Protein AF-A0A1Q5RFS8-F1 (afdb_monomer)

Nearest PDB structures (foldseek):
  8fek-assembly1_A  TM=5.955E-01  e=1.703E-02  Streptomyces sp. KCB13F003
  6dfl-assembly1_A  TM=4.775E-01  e=5.903E+00  Pseudomonas aeruginosa
  6ybp-assembly1_K  TM=2.906E-01  e=2.560E+00  Methylorubrum extorquens AM1
  6ybp-assembly1_J  TM=2.666E-01  e=4.935E+00  Methylorubrum extorquens AM1

Secondary structure (DSSP, 8-state):
---GGGHHHHHHHHHHHHHTTT----HHHHHHHHHHHTT-SSHHHHHHHHHHHHGGG--S--PPP--S--------HHHHHHH-EEEEEETTEEEEEEEETTEEEEEETTS--EEEEESSSSEEEETTTTEEEE-----------

Structure (mmCIF, N/CA/C/O backbone):
data_AF-A0A1Q5RFS8-F1
#
_entry.id   AF-A0A1Q5RFS8-F1
#
loop_
_atom_site.group_PDB
_atom_site.id
_atom_site.type_symbol
_atom_site.label_atom_id
_atom_site.label_alt_id
_atom_site.label_comp_id
_atom_site.label_asym_id
_atom_site.label_entity_id
_atom_site.label_seq_id
_atom_site.pdbx_PDB_ins_code
_atom_site.Cartn_x
_atom_site.Cartn_y
_atom_site.Cartn_z
_atom_site.occupancy
_atom_site.B_iso_or_equiv
_atom_site.auth_seq_id
_atom_site.auth_comp_id
_atom_site.auth_asym_id
_atom_site.auth_atom_id
_atom_site.pdbx_PDB_model_num
ATOM 1 N N . MET A 1 1 ? 29.121 -6.947 -22.985 1.00 41.97 1 MET A N 1
ATOM 2 C CA . MET A 1 1 ? 28.099 -5.953 -23.373 1.00 41.97 1 MET A CA 1
ATOM 3 C C . MET A 1 1 ? 27.641 -5.301 -22.072 1.00 41.97 1 MET A C 1
ATOM 5 O O . MET A 1 1 ? 27.309 -6.041 -21.157 1.00 41.97 1 MET A O 1
ATOM 9 N N . ARG A 1 2 ? 27.833 -3.986 -21.889 1.00 50.38 2 ARG A N 1
ATOM 10 C CA . ARG A 1 2 ? 27.464 -3.260 -20.655 1.00 50.38 2 ARG A CA 1
ATOM 11 C C . ARG A 1 2 ? 26.100 -2.617 -20.894 1.00 50.38 2 ARG A C 1
ATOM 13 O O . ARG A 1 2 ? 26.026 -1.558 -21.507 1.00 50.38 2 ARG A O 1
ATOM 20 N N . ASP A 1 3 ? 25.045 -3.313 -20.492 1.00 64.12 3 ASP A N 1
ATOM 21 C CA . ASP A 1 3 ? 23.655 -2.901 -20.703 1.00 64.12 3 ASP A CA 1
ATOM 22 C C . ASP A 1 3 ? 23.122 -2.064 -19.530 1.00 64.12 3 ASP A C 1
ATOM 24 O O . ASP A 1 3 ? 23.717 -2.028 -18.453 1.00 64.12 3 ASP A O 1
ATOM 28 N N . PHE A 1 4 ? 21.955 -1.437 -19.715 1.00 63.38 4 PHE A N 1
ATOM 29 C CA . PHE A 1 4 ? 21.242 -0.573 -18.752 1.00 63.38 4 PHE A CA 1
ATOM 30 C C . PHE A 1 4 ? 21.145 -1.126 -17.313 1.00 63.38 4 PHE A C 1
ATOM 32 O O . PHE A 1 4 ? 20.944 -0.365 -16.371 1.00 63.38 4 PHE A O 1
ATOM 39 N N . ARG A 1 5 ? 21.312 -2.442 -17.131 1.00 65.00 5 ARG A N 1
ATOM 40 C CA . ARG A 1 5 ? 21.345 -3.136 -15.835 1.00 65.00 5 ARG A CA 1
ATOM 41 C C . ARG A 1 5 ? 22.536 -2.736 -14.946 1.00 65.00 5 ARG A C 1
ATOM 43 O O . ARG A 1 5 ? 22.431 -2.871 -13.733 1.00 65.00 5 ARG A O 1
ATOM 50 N N . ASP A 1 6 ? 23.621 -2.205 -15.515 1.00 73.94 6 ASP A N 1
ATOM 51 C CA . ASP A 1 6 ? 24.831 -1.786 -14.781 1.00 73.94 6 ASP A CA 1
ATOM 52 C C . ASP A 1 6 ? 24.824 -0.294 -14.382 1.00 73.94 6 ASP A C 1
ATOM 54 O O . ASP A 1 6 ? 25.809 0.233 -13.871 1.00 73.94 6 ASP A O 1
ATOM 58 N N . ALA A 1 7 ? 23.715 0.426 -14.584 1.00 78.19 7 ALA A N 1
ATOM 59 C CA . ALA A 1 7 ? 23.672 1.883 -14.420 1.00 78.19 7 ALA A CA 1
ATOM 60 C C . ALA A 1 7 ? 24.137 2.387 -13.039 1.00 78.19 7 ALA A C 1
ATOM 62 O O . ALA A 1 7 ? 24.738 3.457 -12.938 1.00 78.19 7 ALA A O 1
ATOM 63 N N . LYS A 1 8 ? 23.913 1.606 -11.974 1.00 76.12 8 LYS A N 1
ATOM 64 C CA . LYS A 1 8 ? 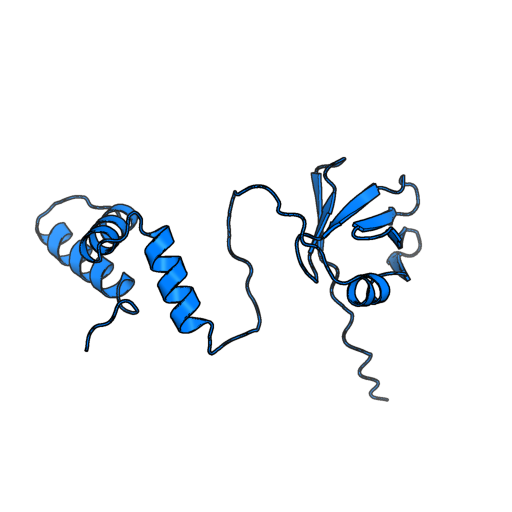24.397 1.931 -10.623 1.00 76.12 8 LYS A CA 1
ATOM 65 C C . LYS A 1 8 ? 25.921 1.816 -10.509 1.00 76.12 8 LYS A C 1
ATOM 67 O O . LYS A 1 8 ? 26.541 2.673 -9.886 1.00 76.12 8 LYS A O 1
ATOM 72 N N . ALA A 1 9 ? 26.519 0.795 -11.120 1.00 80.94 9 ALA A N 1
ATOM 73 C CA . ALA A 1 9 ? 27.969 0.634 -11.175 1.00 80.94 9 ALA A CA 1
ATOM 74 C C . ALA A 1 9 ? 28.610 1.737 -12.032 1.00 80.94 9 ALA A C 1
ATOM 76 O O . ALA A 1 9 ? 29.592 2.337 -11.606 1.00 80.94 9 ALA A O 1
ATOM 77 N N . MET A 1 10 ? 27.989 2.116 -13.156 1.00 83.06 10 MET A N 1
ATOM 78 C CA . MET A 1 10 ? 28.425 3.272 -13.951 1.00 83.06 10 MET A CA 1
ATOM 79 C C . MET A 1 10 ? 28.389 4.581 -13.146 1.00 83.06 10 MET A C 1
ATOM 81 O O . MET A 1 10 ? 29.343 5.357 -13.198 1.00 83.06 10 MET A O 1
ATOM 85 N N . ALA A 1 11 ? 27.326 4.818 -12.369 1.00 83.06 11 ALA A N 1
ATOM 86 C CA . ALA A 1 11 ? 27.213 5.997 -11.508 1.00 83.06 11 ALA A CA 1
ATOM 87 C C . ALA A 1 11 ? 28.261 5.997 -10.385 1.00 83.06 11 ALA A C 1
ATOM 89 O O . ALA A 1 11 ? 28.818 7.044 -10.057 1.00 83.06 11 ALA A O 1
ATOM 90 N N . GLN A 1 12 ? 28.560 4.824 -9.818 1.00 82.19 12 GLN A N 1
ATOM 91 C CA . GLN A 1 12 ? 29.602 4.670 -8.807 1.00 82.19 12 GLN A CA 1
ATOM 92 C C . GLN A 1 12 ? 30.990 4.979 -9.380 1.00 82.19 12 GLN A C 1
ATOM 94 O O . GLN A 1 12 ? 31.687 5.830 -8.832 1.00 82.19 12 GLN A O 1
ATOM 99 N N . THR A 1 13 ? 31.343 4.401 -10.531 1.00 86.06 13 THR A N 1
ATOM 100 C CA . THR A 1 13 ? 32.618 4.684 -11.209 1.00 86.06 13 THR A CA 1
ATOM 101 C C . THR A 1 13 ? 32.749 6.161 -11.590 1.00 86.06 13 THR A C 1
ATOM 103 O O . THR A 1 13 ? 33.819 6.750 -11.440 1.00 86.06 13 THR A O 1
ATOM 106 N N . LEU A 1 14 ? 31.660 6.787 -12.050 1.00 84.00 14 LEU A N 1
ATOM 107 C CA . LEU A 1 14 ? 31.641 8.212 -12.380 1.00 84.00 14 LEU A CA 1
ATOM 108 C C . LEU A 1 14 ? 31.924 9.077 -11.144 1.00 84.00 14 LEU A C 1
ATOM 110 O O . LEU A 1 14 ? 32.745 9.992 -11.202 1.00 84.00 14 LEU A O 1
ATOM 114 N N . ARG A 1 15 ? 31.284 8.762 -10.014 1.00 82.19 15 ARG A N 1
ATOM 115 C CA . ARG A 1 15 ? 31.500 9.466 -8.748 1.00 82.19 15 ARG A CA 1
ATOM 116 C C . ARG A 1 15 ? 32.940 9.335 -8.266 1.00 82.19 15 ARG A C 1
ATOM 118 O O . ARG A 1 15 ? 33.521 10.329 -7.848 1.00 82.19 15 ARG A O 1
ATOM 125 N N . GLU A 1 16 ? 33.517 8.139 -8.325 1.00 83.38 16 GLU A N 1
ATOM 126 C CA . GLU A 1 16 ? 34.906 7.905 -7.913 1.00 83.38 16 GLU A CA 1
ATOM 127 C C . GLU A 1 16 ? 35.888 8.716 -8.773 1.00 83.38 16 GLU A C 1
ATOM 129 O O . GLU A 1 16 ? 36.766 9.401 -8.243 1.00 83.38 16 GLU A O 1
ATOM 134 N N . ALA A 1 17 ? 35.687 8.733 -10.094 1.00 84.38 17 ALA A N 1
ATOM 135 C CA . ALA A 1 17 ? 36.525 9.492 -11.020 1.00 84.38 17 ALA A CA 1
ATOM 136 C C . ALA A 1 17 ? 36.408 11.018 -10.837 1.00 84.38 17 ALA A C 1
ATOM 138 O O . ALA A 1 17 ? 37.401 11.736 -10.968 1.00 84.38 17 ALA A O 1
ATOM 139 N N . LEU A 1 18 ? 35.209 11.529 -10.538 1.00 80.94 18 LEU A N 1
ATOM 140 C CA . LEU A 1 18 ? 34.974 12.964 -10.334 1.00 80.94 18 LEU A CA 1
ATOM 141 C C . LEU A 1 18 ? 35.341 13.423 -8.914 1.00 80.94 18 LEU A C 1
ATOM 143 O O . LEU A 1 18 ? 35.817 14.546 -8.740 1.00 80.94 18 LEU A O 1
ATOM 147 N N . GLY A 1 19 ? 35.235 12.537 -7.922 1.00 82.19 19 GLY A N 1
ATOM 148 C CA . GLY A 1 19 ? 35.748 12.753 -6.570 1.00 82.19 19 GLY A CA 1
ATOM 149 C C . GLY A 1 19 ? 37.271 12.898 -6.549 1.00 82.19 19 GLY A C 1
ATOM 150 O O . GLY A 1 19 ? 37.791 13.780 -5.869 1.00 82.19 19 GLY A O 1
ATOM 151 N N . ALA A 1 20 ? 37.986 12.134 -7.383 1.00 80.62 20 ALA A N 1
ATOM 152 C CA . ALA A 1 20 ? 39.428 12.299 -7.585 1.00 80.62 20 ALA A CA 1
ATOM 153 C C . ALA A 1 20 ? 39.809 13.659 -8.210 1.00 80.62 20 ALA A C 1
ATOM 155 O O . ALA A 1 20 ? 40.948 14.100 -8.082 1.00 80.62 20 ALA A O 1
ATOM 156 N N . LYS A 1 21 ? 38.858 14.341 -8.864 1.00 80.56 21 LYS A N 1
ATOM 157 C CA . LYS A 1 21 ? 39.011 15.698 -9.416 1.00 80.56 21 LYS A CA 1
ATOM 158 C C . LYS A 1 21 ? 38.450 16.792 -8.493 1.00 80.56 21 LYS A C 1
ATOM 160 O O . LYS A 1 21 ? 38.267 17.921 -8.941 1.00 80.56 21 LYS A O 1
ATOM 165 N N . SER A 1 22 ? 38.176 16.464 -7.225 1.00 77.38 22 SER A N 1
ATOM 166 C CA . SER A 1 22 ? 37.615 17.364 -6.203 1.00 77.38 22 SER A CA 1
ATOM 167 C C . SER A 1 22 ? 36.267 17.998 -6.566 1.00 77.38 22 SER A C 1
ATOM 169 O O . SER A 1 22 ? 35.936 19.070 -6.063 1.00 77.38 22 SER A O 1
ATOM 171 N N . ILE A 1 23 ? 35.455 17.340 -7.398 1.00 76.12 23 ILE A N 1
ATOM 172 C CA . ILE A 1 23 ? 34.091 17.792 -7.688 1.00 76.12 23 ILE A CA 1
ATOM 173 C C . ILE A 1 23 ? 33.150 17.125 -6.669 1.00 76.12 23 ILE A C 1
ATOM 175 O O . ILE 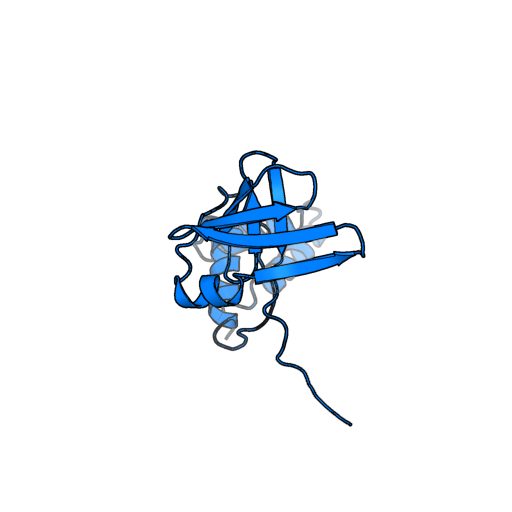A 1 23 ? 33.014 15.897 -6.690 1.00 76.12 23 ILE A O 1
ATOM 179 N N . PRO A 1 24 ? 32.504 17.886 -5.764 1.00 69.12 24 PRO A N 1
ATOM 180 C CA . PRO A 1 24 ? 31.596 17.323 -4.774 1.00 69.12 24 PRO A CA 1
ATOM 181 C C . PRO A 1 24 ? 30.276 16.938 -5.446 1.00 69.12 24 PRO A C 1
ATOM 183 O O . PRO A 1 24 ? 29.369 17.752 -5.582 1.00 69.12 24 PRO A O 1
ATOM 186 N N . LEU A 1 25 ? 30.178 15.683 -5.880 1.00 76.62 25 LEU A N 1
ATOM 187 C CA . LEU A 1 25 ? 28.944 15.103 -6.403 1.00 76.62 25 LEU A CA 1
ATOM 188 C C . LEU A 1 25 ? 28.349 14.135 -5.392 1.00 76.62 25 LEU A C 1
ATOM 190 O O . LEU A 1 25 ? 29.033 13.256 -4.848 1.00 76.62 25 LEU A O 1
ATOM 194 N N . THR A 1 26 ? 27.049 14.283 -5.160 1.00 81.44 26 THR A N 1
ATOM 195 C CA . THR A 1 26 ? 26.299 13.321 -4.365 1.00 81.44 26 THR A CA 1
ATOM 196 C C . THR A 1 26 ? 26.054 12.051 -5.180 1.00 81.44 26 THR A C 1
ATOM 198 O O . THR A 1 26 ? 26.212 12.002 -6.407 1.00 81.44 26 THR A O 1
ATOM 201 N N . GLN A 1 27 ? 25.673 10.979 -4.489 1.00 77.12 27 GLN A N 1
ATOM 202 C CA . GLN A 1 27 ? 25.248 9.754 -5.159 1.00 77.12 27 GLN A CA 1
ATOM 203 C C . GLN A 1 27 ? 24.054 10.022 -6.092 1.00 77.12 27 GLN A C 1
ATOM 205 O O . GLN A 1 27 ? 24.014 9.466 -7.186 1.00 77.12 27 GLN A O 1
ATOM 210 N N . SER A 1 28 ? 23.123 10.888 -5.684 1.00 79.06 28 SER A N 1
ATOM 211 C CA . SER A 1 28 ? 21.936 11.250 -6.460 1.00 79.06 28 SER A CA 1
ATOM 212 C C . SER A 1 28 ? 22.304 11.956 -7.767 1.00 79.06 28 SER A C 1
ATOM 214 O O . SER A 1 28 ? 21.902 11.479 -8.824 1.00 79.06 28 SER A O 1
ATOM 216 N N . ASP A 1 29 ? 23.173 12.974 -7.728 1.00 83.62 29 ASP A N 1
ATOM 217 C CA . ASP A 1 29 ? 23.645 13.678 -8.936 1.00 83.62 29 ASP A CA 1
ATOM 218 C C . ASP A 1 29 ? 24.296 12.723 -9.946 1.00 83.62 29 ASP A C 1
ATOM 220 O O . ASP A 1 29 ? 24.097 12.814 -11.159 1.00 83.62 29 ASP A O 1
ATOM 224 N N . SER A 1 30 ? 25.073 11.765 -9.436 1.00 83.81 30 SER A N 1
ATOM 225 C CA . SER A 1 30 ? 25.765 10.781 -10.273 1.00 83.81 30 SER A CA 1
ATOM 226 C C . SER A 1 30 ? 24.774 9.853 -10.985 1.00 83.81 30 SER A C 1
ATOM 228 O O . SER A 1 30 ? 24.980 9.497 -12.144 1.00 83.81 30 SER A O 1
ATOM 230 N N . LEU A 1 31 ? 23.676 9.484 -10.321 1.00 82.81 31 LEU A N 1
ATOM 231 C CA . LEU A 1 31 ? 22.611 8.664 -10.904 1.00 82.81 31 LEU A CA 1
ATOM 232 C C . LEU A 1 31 ? 21.792 9.441 -11.943 1.00 82.81 31 LEU A C 1
ATOM 234 O O . LEU A 1 31 ? 21.421 8.883 -12.978 1.00 82.81 31 LEU A O 1
ATOM 238 N N . GLU A 1 32 ? 21.550 10.730 -11.707 1.00 83.94 32 GLU A N 1
ATOM 239 C CA . GLU A 1 32 ? 20.859 11.609 -12.654 1.00 83.94 32 GLU A CA 1
ATOM 240 C C . GLU A 1 32 ? 21.663 11.829 -13.942 1.00 83.94 32 GLU A C 1
ATOM 242 O O . GLU A 1 32 ? 21.103 11.778 -15.040 1.00 83.94 32 GLU A O 1
ATOM 247 N N . LEU A 1 33 ? 22.987 11.995 -13.840 1.00 85.69 33 LEU A N 1
ATOM 248 C CA . LEU A 1 33 ? 23.86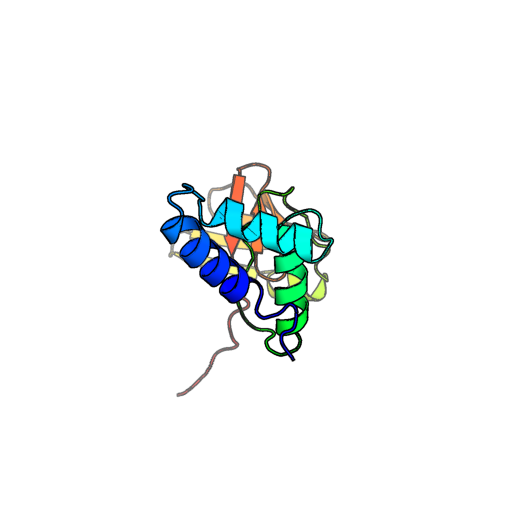9 12.118 -15.006 1.00 85.69 33 LEU A CA 1
ATOM 249 C C . LEU A 1 33 ? 23.865 10.853 -15.872 1.00 85.69 33 LEU A C 1
ATOM 251 O O . LEU A 1 33 ? 23.799 10.947 -17.099 1.00 85.69 33 LEU A O 1
ATOM 255 N N . ILE A 1 34 ? 23.874 9.670 -15.249 1.00 84.38 34 ILE A N 1
ATOM 256 C CA . ILE A 1 34 ? 23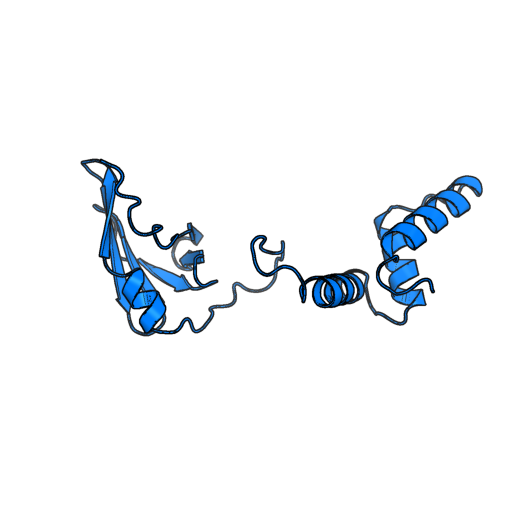.768 8.399 -15.975 1.00 84.38 34 ILE A CA 1
ATOM 257 C C . ILE A 1 34 ? 22.395 8.256 -16.640 1.00 84.38 34 ILE A C 1
ATOM 259 O O . ILE A 1 34 ? 22.323 7.838 -17.794 1.00 84.38 34 ILE A O 1
ATOM 263 N N . ALA A 1 35 ? 21.306 8.651 -15.975 1.00 82.25 35 ALA A N 1
ATOM 264 C CA . ALA A 1 35 ? 19.974 8.620 -16.580 1.00 82.25 35 ALA A CA 1
ATOM 265 C C . ALA A 1 35 ? 19.898 9.488 -17.848 1.00 82.25 35 ALA A C 1
ATOM 267 O O . ALA A 1 35 ? 19.437 9.013 -18.890 1.00 82.25 35 ALA A O 1
ATOM 268 N N . ARG A 1 36 ? 20.444 10.710 -17.789 1.00 82.31 36 ARG A N 1
ATOM 269 C CA . ARG A 1 36 ? 20.530 11.621 -18.941 1.00 82.31 36 ARG A CA 1
ATOM 270 C C . ARG A 1 36 ? 21.406 11.070 -20.063 1.00 82.31 36 ARG A C 1
ATOM 272 O O . ARG A 1 36 ? 21.048 11.218 -21.228 1.00 82.31 36 ARG A O 1
ATOM 279 N N . LEU A 1 37 ? 22.506 10.389 -19.734 1.00 84.56 37 LEU A N 1
ATOM 280 C CA . LEU A 1 37 ? 23.382 9.743 -20.720 1.00 84.56 37 LEU A CA 1
ATOM 281 C C . LEU A 1 37 ? 22.649 8.650 -21.518 1.00 84.56 37 LEU A C 1
ATOM 283 O O . LEU A 1 37 ? 22.882 8.495 -22.713 1.00 84.56 37 LEU A O 1
ATOM 287 N N . PHE A 1 38 ? 21.719 7.939 -20.877 1.00 79.00 38 PHE A N 1
ATOM 288 C CA . PHE A 1 38 ? 20.838 6.954 -21.515 1.00 79.00 38 PHE A CA 1
ATOM 289 C C . PHE A 1 38 ? 19.573 7.570 -22.148 1.00 79.00 38 PHE A C 1
ATOM 291 O O . PHE A 1 38 ? 18.651 6.844 -22.534 1.00 79.00 38 PHE A O 1
ATOM 298 N N . GLY A 1 39 ? 19.495 8.902 -22.241 1.00 81.81 39 GLY A N 1
ATOM 299 C CA . GLY A 1 39 ? 18.348 9.624 -22.795 1.00 81.81 39 GLY A CA 1
ATOM 300 C C . GLY A 1 39 ? 17.068 9.492 -21.963 1.00 81.81 39 GLY A C 1
ATOM 301 O O . GLY A 1 39 ? 15.978 9.731 -22.477 1.00 81.81 39 GLY A O 1
ATOM 302 N N . GLN A 1 40 ? 17.169 9.065 -20.701 1.00 76.06 40 GLN A N 1
ATOM 303 C CA . GLN A 1 40 ? 16.041 9.035 -19.773 1.00 76.06 40 GLN A CA 1
ATOM 304 C C . GLN A 1 40 ? 15.970 10.351 -18.997 1.00 76.06 40 GLN A C 1
ATOM 306 O O . GLN A 1 40 ? 16.992 10.961 -18.685 1.00 76.06 40 GLN A O 1
ATOM 311 N N . ARG A 1 41 ? 14.745 10.787 -18.686 1.00 78.06 41 ARG A N 1
ATOM 312 C CA . ARG A 1 41 ? 14.500 12.095 -18.065 1.00 78.06 41 ARG A CA 1
ATOM 313 C C . ARG A 1 41 ? 15.093 12.196 -16.659 1.00 78.06 41 ARG A C 1
ATOM 315 O O . ARG A 1 41 ? 15.695 13.209 -16.331 1.00 78.06 41 ARG A O 1
ATOM 322 N N . ASP A 1 42 ? 14.956 11.124 -15.881 1.00 81.44 42 ASP A N 1
ATOM 323 C CA . ASP A 1 42 ? 15.294 11.075 -14.460 1.00 81.44 42 ASP A CA 1
ATOM 324 C C . ASP A 1 42 ? 15.718 9.651 -14.059 1.00 81.44 42 ASP A C 1
ATOM 326 O O . ASP A 1 42 ? 15.294 8.668 -14.687 1.00 81.44 42 ASP A O 1
ATOM 330 N N . TRP A 1 43 ? 16.490 9.520 -12.971 1.00 80.31 43 TRP A N 1
ATOM 331 C CA . TRP A 1 43 ? 16.914 8.219 -12.424 1.00 80.31 43 TRP A CA 1
ATOM 332 C C . TRP A 1 43 ? 15.729 7.279 -12.165 1.00 80.31 43 TRP A C 1
ATOM 334 O O . TRP A 1 43 ? 15.817 6.089 -12.459 1.00 80.31 43 TRP A O 1
ATOM 344 N N . ASN A 1 44 ? 14.590 7.811 -11.713 1.00 81.62 44 ASN A N 1
ATOM 345 C CA . ASN A 1 44 ? 13.396 7.017 -11.422 1.00 81.62 44 ASN A CA 1
ATOM 346 C C . ASN A 1 44 ? 12.865 6.254 -12.655 1.00 81.62 44 ASN A C 1
ATOM 348 O O . ASN A 1 44 ? 12.489 5.087 -12.561 1.00 81.62 44 ASN A O 1
ATOM 352 N N . THR A 1 45 ? 12.910 6.876 -13.840 1.00 77.38 45 THR A N 1
ATOM 353 C CA . THR A 1 45 ? 12.449 6.245 -15.093 1.00 77.38 45 THR A CA 1
ATOM 354 C C . THR A 1 45 ? 13.389 5.116 -15.517 1.00 77.38 45 THR A C 1
ATOM 356 O O . THR A 1 45 ? 12.949 4.046 -15.936 1.00 77.38 45 THR A O 1
ATOM 359 N N . LEU A 1 46 ? 14.699 5.328 -15.373 1.00 78.31 46 LEU A N 1
ATOM 360 C CA . LEU A 1 46 ? 15.702 4.313 -15.680 1.00 78.31 46 LEU A CA 1
ATOM 361 C C . LEU A 1 46 ? 15.629 3.143 -14.681 1.00 78.31 46 LEU A C 1
ATOM 363 O O . LEU A 1 46 ? 15.626 1.984 -15.092 1.00 78.31 46 LEU A O 1
ATOM 367 N N . ALA A 1 47 ? 15.485 3.436 -13.385 1.00 72.19 47 ALA A N 1
ATOM 368 C CA . ALA A 1 47 ? 15.342 2.443 -12.326 1.00 72.19 47 ALA A CA 1
ATOM 369 C C . ALA A 1 47 ? 14.090 1.577 -12.516 1.00 72.19 47 ALA A C 1
ATOM 371 O O . ALA A 1 47 ? 14.163 0.362 -12.351 1.00 72.19 47 ALA A O 1
ATOM 372 N N . ALA A 1 48 ? 12.955 2.158 -12.914 1.00 72.38 48 ALA A N 1
ATOM 373 C CA . ALA A 1 48 ? 11.742 1.404 -13.234 1.00 72.38 48 ALA A CA 1
ATOM 374 C C . ALA A 1 48 ? 11.957 0.424 -14.401 1.00 72.38 48 ALA A C 1
ATOM 376 O O . ALA A 1 48 ? 11.483 -0.709 -14.358 1.00 72.38 48 ALA A O 1
ATOM 377 N N . ARG A 1 49 ? 12.729 0.811 -15.423 1.00 70.75 49 ARG A N 1
ATOM 378 C CA . ARG A 1 49 ? 13.043 -0.066 -16.566 1.00 70.75 49 ARG A CA 1
ATOM 379 C C . ARG A 1 49 ? 14.044 -1.163 -16.207 1.00 70.75 49 ARG A C 1
ATOM 381 O O . ARG A 1 49 ? 13.894 -2.281 -16.687 1.00 70.75 49 ARG A O 1
ATOM 388 N N . ILE A 1 50 ? 15.017 -0.882 -15.338 1.00 75.06 50 ILE A N 1
ATOM 389 C CA . ILE A 1 50 ? 15.944 -1.894 -14.803 1.00 75.06 50 ILE A CA 1
ATOM 390 C C . ILE A 1 50 ? 15.180 -2.915 -13.955 1.00 75.06 50 ILE A C 1
ATOM 392 O O . ILE A 1 50 ? 15.363 -4.116 -14.138 1.00 75.06 50 ILE A O 1
ATOM 396 N N . GLN A 1 51 ? 14.285 -2.438 -13.085 1.00 67.62 51 GLN A N 1
ATOM 397 C CA . GLN A 1 51 ? 13.417 -3.284 -12.267 1.00 67.62 51 GLN A CA 1
ATOM 398 C C . GLN A 1 51 ? 12.471 -4.106 -13.145 1.00 67.62 51 GLN A C 1
ATOM 400 O O . GLN A 1 51 ? 12.404 -5.312 -12.978 1.00 67.62 51 GLN A O 1
ATOM 405 N N . SER A 1 52 ? 11.831 -3.509 -14.154 1.00 59.19 52 SER A N 1
ATOM 406 C CA . SER A 1 52 ? 10.963 -4.225 -15.102 1.00 59.19 52 SER A CA 1
ATOM 407 C C . SER A 1 52 ? 11.725 -5.267 -15.938 1.00 59.19 52 SER A C 1
ATOM 409 O O . SER A 1 52 ? 11.211 -6.356 -16.180 1.00 59.19 52 SER A O 1
ATOM 411 N N . ALA A 1 53 ? 12.981 -4.992 -16.305 1.00 60.50 53 ALA A N 1
ATOM 412 C CA . ALA A 1 53 ? 13.846 -5.942 -17.005 1.00 60.50 53 ALA A CA 1
ATOM 413 C C . ALA A 1 53 ? 14.433 -7.043 -16.095 1.00 60.50 53 ALA A C 1
ATOM 415 O O . ALA A 1 53 ? 14.988 -8.011 -16.619 1.00 60.50 53 ALA A O 1
ATOM 416 N N . GLY A 1 54 ? 14.364 -6.889 -14.767 1.00 51.56 54 GLY A N 1
ATOM 417 C CA . GLY A 1 54 ? 14.750 -7.895 -13.766 1.00 51.56 54 GLY A CA 1
ATOM 418 C C . GLY A 1 54 ? 13.562 -8.669 -13.174 1.00 51.56 54 GLY A C 1
ATOM 419 O O . GLY A 1 54 ? 13.703 -9.838 -12.833 1.00 51.56 54 GLY A O 1
ATOM 420 N N . ALA A 1 55 ? 12.377 -8.054 -13.128 1.00 45.78 55 ALA A N 1
ATOM 421 C CA . ALA A 1 55 ?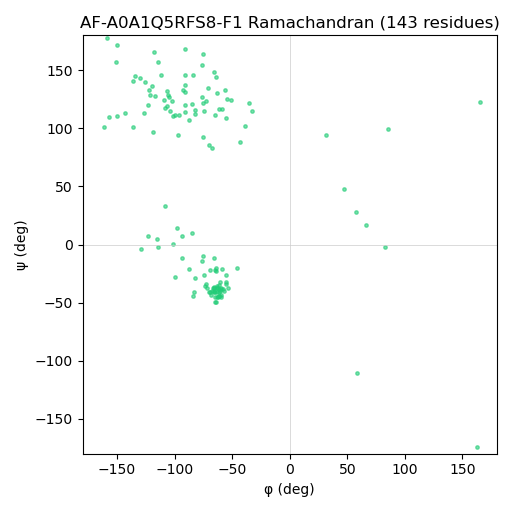 11.150 -8.589 -12.532 1.00 45.78 55 ALA A CA 1
ATOM 422 C C . ALA A 1 55 ? 10.463 -9.677 -13.372 1.00 45.78 55 ALA A C 1
ATOM 424 O O . ALA A 1 55 ? 9.572 -10.360 -12.878 1.00 45.78 55 ALA A O 1
ATOM 425 N N . ALA A 1 56 ? 10.889 -9.902 -14.619 1.00 47.81 56 ALA A N 1
ATOM 426 C CA . ALA A 1 56 ? 10.442 -11.070 -15.381 1.00 47.81 56 ALA A CA 1
ATOM 427 C C . ALA A 1 56 ? 10.935 -12.407 -14.779 1.00 47.81 56 ALA A C 1
ATOM 429 O O . ALA A 1 56 ? 10.442 -13.459 -15.183 1.00 47.81 56 ALA A O 1
ATOM 430 N N . SER A 1 57 ? 11.871 -12.374 -13.818 1.00 42.91 57 SER A N 1
ATOM 431 C CA . SER A 1 57 ? 12.439 -13.575 -13.191 1.00 42.91 57 SER A CA 1
ATOM 432 C C . SER A 1 57 ? 12.132 -13.748 -11.700 1.00 42.91 57 SER A C 1
ATOM 434 O O . SER A 1 57 ? 12.521 -14.775 -11.154 1.00 42.91 57 SER A O 1
ATOM 436 N N . ASP A 1 58 ? 11.430 -12.825 -11.036 1.00 41.59 58 ASP A N 1
ATOM 437 C CA . ASP A 1 58 ? 11.051 -13.011 -9.630 1.00 41.59 58 ASP A CA 1
ATOM 438 C C . ASP A 1 58 ? 9.727 -12.297 -9.315 1.00 41.59 58 ASP A C 1
ATOM 440 O O . ASP A 1 58 ? 9.626 -11.073 -9.364 1.00 41.59 58 ASP A O 1
ATOM 444 N N . VAL A 1 59 ? 8.680 -13.083 -9.066 1.00 46.03 59 VAL A N 1
ATOM 445 C CA . VAL A 1 59 ? 7.306 -12.620 -8.806 1.00 46.03 59 VAL A CA 1
ATOM 446 C C . VAL A 1 59 ? 6.889 -12.808 -7.343 1.00 46.03 59 VAL A C 1
ATOM 448 O O . VAL A 1 59 ? 5.709 -13.022 -7.067 1.00 46.03 59 VAL A O 1
ATOM 451 N N . ALA A 1 60 ? 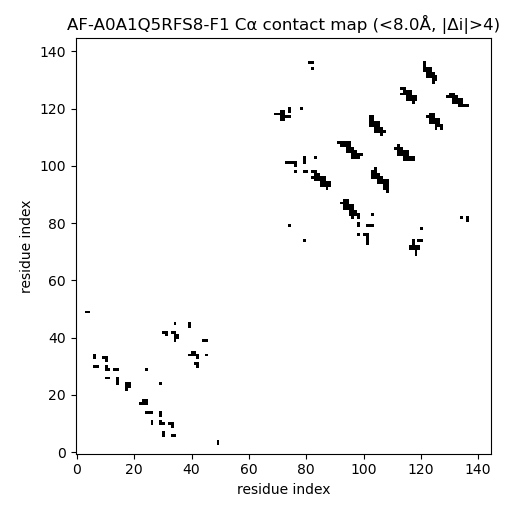7.795 -12.700 -6.367 1.00 46.44 60 ALA A N 1
ATOM 452 C CA . ALA A 1 60 ? 7.381 -12.714 -4.962 1.00 46.44 60 ALA A CA 1
ATOM 453 C C . ALA A 1 60 ? 8.199 -11.766 -4.068 1.00 46.44 60 ALA A C 1
ATOM 455 O O . ALA A 1 60 ? 9.343 -12.039 -3.740 1.00 46.44 60 ALA A O 1
ATOM 456 N N . ALA A 1 61 ? 7.511 -10.732 -3.564 1.00 47.81 61 ALA A N 1
ATOM 457 C CA . ALA A 1 61 ? 7.892 -9.817 -2.479 1.00 47.81 61 ALA A CA 1
ATOM 458 C C . ALA A 1 61 ? 8.768 -8.596 -2.837 1.00 47.81 61 ALA A C 1
ATOM 460 O O . ALA A 1 61 ? 9.989 -8.679 -2.886 1.00 47.81 61 ALA A O 1
ATOM 461 N N . ALA A 1 62 ? 8.116 -7.432 -2.975 1.00 40.84 62 ALA A N 1
ATOM 462 C CA . ALA A 1 62 ? 8.402 -6.185 -2.239 1.00 40.84 62 ALA A CA 1
ATOM 463 C C . ALA A 1 62 ? 7.698 -4.995 -2.922 1.00 40.84 62 ALA A C 1
ATOM 465 O O . ALA A 1 62 ? 7.914 -4.729 -4.104 1.00 40.84 62 ALA A O 1
ATOM 466 N N . ALA A 1 63 ? 6.854 -4.286 -2.170 1.00 44.66 63 ALA A N 1
ATOM 467 C CA . ALA A 1 63 ? 6.220 -3.035 -2.581 1.00 44.66 63 ALA A CA 1
ATOM 468 C C . ALA A 1 63 ? 7.264 -1.913 -2.811 1.00 44.66 63 ALA A C 1
ATOM 470 O O . ALA A 1 63 ? 8.258 -1.857 -2.080 1.00 44.66 63 ALA A O 1
ATOM 471 N N . PRO A 1 64 ? 7.073 -1.009 -3.794 1.00 56.50 64 PRO A N 1
ATOM 472 C CA . PRO A 1 64 ? 7.918 0.172 -3.960 1.00 56.50 64 PRO A CA 1
ATOM 473 C C . PRO A 1 64 ? 7.577 1.266 -2.926 1.00 56.50 64 PRO A C 1
ATOM 475 O O . PRO A 1 64 ? 6.434 1.351 -2.482 1.00 56.50 64 PRO A O 1
ATOM 478 N N . PRO A 1 65 ? 8.525 2.158 -2.576 1.00 62.59 65 PRO A N 1
ATOM 479 C CA . PRO A 1 65 ? 8.219 3.376 -1.840 1.00 62.59 65 PRO A CA 1
ATOM 480 C C . PRO A 1 65 ? 7.731 4.420 -2.847 1.00 62.59 65 PRO A C 1
ATOM 482 O O . PRO A 1 65 ? 8.493 4.799 -3.736 1.00 62.59 65 PRO A O 1
ATOM 485 N N . SER A 1 66 ? 6.484 4.884 -2.777 1.00 48.38 66 SER A N 1
ATOM 486 C CA . SER A 1 66 ? 6.068 6.053 -3.563 1.00 48.38 66 SER A CA 1
ATOM 487 C C . SER A 1 66 ? 4.860 6.766 -2.970 1.00 48.38 66 SER A C 1
ATOM 489 O O . SER A 1 66 ? 3.724 6.316 -3.085 1.00 48.38 66 SER A O 1
ATOM 491 N N . ASP A 1 67 ? 5.129 7.958 -2.450 1.00 52.12 67 ASP A N 1
ATOM 492 C CA . ASP A 1 67 ? 4.294 9.143 -2.594 1.00 52.12 67 ASP A CA 1
ATOM 493 C C . ASP A 1 67 ? 3.783 9.298 -4.042 1.00 52.12 67 ASP A C 1
ATOM 495 O O . ASP A 1 67 ? 4.407 9.943 -4.883 1.00 52.12 67 ASP A O 1
ATOM 499 N N . ALA A 1 68 ? 2.645 8.689 -4.365 1.00 45.97 68 ALA A N 1
ATOM 500 C CA . ALA A 1 68 ? 1.846 9.010 -5.544 1.00 45.97 68 ALA A CA 1
ATOM 501 C C . ALA A 1 68 ? 0.434 8.460 -5.332 1.00 45.97 68 ALA A C 1
ATOM 503 O O . ALA A 1 68 ? 0.234 7.263 -5.469 1.00 45.97 68 ALA A O 1
ATOM 504 N N . VAL A 1 69 ? -0.512 9.338 -4.966 1.00 49.62 69 VAL A N 1
ATOM 505 C CA . VAL A 1 69 ? -1.979 9.140 -4.988 1.00 49.62 69 VAL A CA 1
ATOM 506 C C . VAL A 1 69 ? -2.409 7.686 -4.742 1.00 49.62 69 VAL A C 1
ATOM 508 O O . VAL A 1 69 ? -2.493 6.936 -5.710 1.00 49.62 69 VAL A O 1
ATOM 511 N N . ARG A 1 70 ? -2.718 7.308 -3.484 1.00 53.31 70 ARG A N 1
ATOM 512 C CA . ARG A 1 70 ? -3.236 5.968 -3.119 1.00 53.31 70 ARG A CA 1
ATOM 513 C C . ARG A 1 70 ? -4.218 5.464 -4.187 1.00 53.31 70 ARG A C 1
ATOM 515 O O . ARG A 1 70 ? -5.352 5.951 -4.272 1.00 53.31 70 ARG A O 1
ATOM 522 N N . GLN A 1 71 ? -3.752 4.563 -5.053 1.00 53.19 71 GLN A N 1
ATOM 523 C CA . GLN A 1 71 ? -4.502 4.106 -6.217 1.00 53.19 71 GLN A CA 1
ATOM 524 C C . GLN A 1 71 ? -5.362 2.934 -5.770 1.00 53.19 71 GLN A C 1
ATOM 526 O O . GLN A 1 71 ? -4.871 1.843 -5.501 1.00 53.19 71 GLN A O 1
ATOM 531 N N . GLU A 1 72 ? -6.663 3.178 -5.674 1.00 63.06 72 GLU A N 1
ATOM 532 C CA . GLU A 1 72 ? -7.641 2.119 -5.480 1.00 63.06 72 GLU A CA 1
ATOM 533 C C . GLU A 1 72 ? -7.585 1.167 -6.676 1.00 63.06 72 GLU A C 1
ATOM 535 O O . GLU A 1 72 ? -7.838 1.557 -7.819 1.00 63.06 72 GLU A O 1
ATOM 540 N N . ILE A 1 73 ? -7.222 -0.083 -6.413 1.00 64.00 73 ILE A N 1
ATOM 541 C CA . ILE A 1 73 ? -7.177 -1.121 -7.430 1.00 64.00 73 ILE A CA 1
ATOM 542 C C . ILE A 1 73 ? -8.519 -1.844 -7.441 1.00 64.00 73 ILE A C 1
ATOM 544 O O . ILE A 1 73 ? -9.011 -2.297 -6.407 1.00 64.00 73 ILE A O 1
ATOM 548 N N . ALA A 1 74 ? -9.074 -2.044 -8.636 1.00 64.38 74 ALA A N 1
ATOM 549 C CA . ALA A 1 74 ? -10.199 -2.944 -8.850 1.00 64.38 74 ALA A CA 1
ATOM 550 C C . ALA A 1 74 ? -9.762 -4.405 -8.622 1.00 64.38 74 ALA A C 1
ATOM 552 O O . ALA A 1 74 ? -9.423 -5.135 -9.556 1.00 64.38 74 ALA A O 1
ATOM 553 N N . VAL A 1 75 ? -9.741 -4.842 -7.361 1.00 68.06 75 VAL A N 1
ATOM 554 C CA . VAL A 1 75 ? -9.504 -6.244 -7.007 1.00 68.06 75 VAL A CA 1
ATOM 555 C C . VAL A 1 75 ? -10.728 -7.066 -7.409 1.00 68.06 75 VAL A C 1
ATOM 557 O O . VAL A 1 75 ? -11.870 -6.681 -7.160 1.00 68.06 75 VAL A O 1
ATOM 560 N N . ALA A 1 76 ? -10.494 -8.216 -8.049 1.00 70.81 76 ALA A N 1
ATOM 561 C CA . ALA A 1 76 ? -11.567 -9.128 -8.424 1.00 70.81 76 ALA A CA 1
ATOM 562 C C . ALA A 1 76 ? -12.388 -9.521 -7.186 1.00 70.81 76 ALA A C 1
ATOM 564 O O . ALA A 1 76 ? -11.833 -9.921 -6.161 1.00 70.81 76 ALA A O 1
ATOM 565 N N . THR A 1 77 ? -13.714 -9.466 -7.296 1.00 70.31 77 THR A N 1
ATOM 566 C CA . THR A 1 77 ? -14.638 -9.770 -6.191 1.00 70.31 77 THR A CA 1
ATOM 567 C C . THR A 1 77 ? -14.401 -11.151 -5.587 1.00 70.31 77 THR A C 1
ATOM 569 O O . THR A 1 77 ? -14.487 -11.290 -4.376 1.00 70.31 77 THR A O 1
ATOM 572 N N . ALA A 1 78 ? -13.998 -12.140 -6.391 1.00 76.31 78 ALA A N 1
ATOM 573 C CA . ALA A 1 78 ? -13.642 -13.487 -5.935 1.00 76.31 78 ALA A CA 1
ATOM 574 C C . ALA A 1 78 ? -12.409 -13.545 -5.008 1.00 76.31 78 ALA A C 1
ATOM 576 O O . ALA A 1 78 ? -12.236 -14.510 -4.269 1.00 76.31 78 ALA A O 1
ATOM 577 N N . VAL A 1 79 ? -11.523 -12.548 -5.068 1.00 76.38 79 VAL A N 1
ATOM 578 C CA . VAL A 1 79 ? -10.379 -12.418 -4.154 1.00 76.38 79 VAL A CA 1
ATOM 579 C C . VAL A 1 79 ? -10.827 -11.732 -2.868 1.00 76.38 79 VAL A C 1
ATOM 581 O O . VAL A 1 79 ? -10.512 -12.219 -1.790 1.00 76.38 79 VAL A O 1
ATOM 584 N N . LEU A 1 80 ? -11.616 -10.659 -2.978 1.00 75.75 80 LEU A N 1
ATOM 585 C CA . LEU A 1 80 ? -12.203 -9.969 -1.824 1.00 75.75 80 LEU A CA 1
ATOM 586 C C . LEU A 1 80 ? -13.094 -10.891 -0.987 1.00 75.75 80 LEU A C 1
ATOM 588 O O . LEU A 1 80 ? -13.058 -10.833 0.235 1.00 75.75 80 LEU A O 1
ATOM 592 N N . ASP A 1 81 ? -13.840 -11.778 -1.641 1.00 78.69 81 ASP A N 1
ATOM 593 C CA . ASP A 1 81 ? -14.695 -12.771 -0.989 1.00 78.69 81 ASP A CA 1
ATOM 594 C C . ASP A 1 81 ? -13.894 -13.732 -0.096 1.00 78.69 81 ASP A C 1
ATOM 596 O O . ASP A 1 81 ? -14.351 -14.109 0.975 1.00 78.69 81 ASP A O 1
ATOM 600 N N . ARG A 1 82 ? -12.640 -14.041 -0.462 1.00 80.44 82 ARG A N 1
ATOM 601 C CA . ARG A 1 82 ? -11.738 -14.851 0.381 1.00 80.44 82 ARG A CA 1
ATOM 602 C C . ARG A 1 82 ? -11.284 -14.129 1.645 1.00 80.44 82 ARG A C 1
ATOM 604 O O . ARG A 1 82 ? -10.839 -14.789 2.579 1.00 80.44 82 ARG A O 1
ATOM 611 N N . TYR A 1 83 ? -11.345 -12.802 1.646 1.00 81.50 83 TYR A N 1
ATOM 612 C CA . TYR A 1 83 ? -11.055 -11.976 2.814 1.00 81.50 83 TYR A CA 1
ATOM 613 C C . TYR A 1 83 ? -12.312 -11.637 3.615 1.00 81.50 83 TYR A C 1
ATOM 615 O O . TYR A 1 83 ? -12.196 -11.114 4.717 1.00 81.50 83 TYR A O 1
ATOM 623 N N . ALA A 1 84 ? -13.509 -11.902 3.085 1.00 86.00 84 ALA A N 1
ATOM 624 C CA . ALA A 1 84 ? -14.746 -11.656 3.804 1.00 86.00 84 ALA A CA 1
ATOM 625 C C . ALA A 1 84 ? -14.909 -12.697 4.921 1.00 86.00 84 ALA A C 1
ATOM 627 O O . ALA A 1 84 ? -14.894 -13.904 4.682 1.00 86.00 84 ALA A O 1
ATOM 628 N N . GLY A 1 85 ? -15.057 -12.228 6.155 1.00 85.81 85 GLY A N 1
ATOM 629 C CA . GLY A 1 85 ? -15.139 -13.085 7.327 1.00 85.81 85 GLY A CA 1
ATOM 630 C C . GLY A 1 85 ? -14.881 -12.339 8.628 1.00 85.81 85 GLY A C 1
ATOM 631 O O . GLY A 1 85 ? -14.726 -11.120 8.663 1.00 85.81 85 GLY A O 1
ATOM 632 N N . TYR A 1 86 ? -14.834 -13.097 9.718 1.00 86.00 86 TYR A N 1
ATOM 633 C CA . TYR A 1 86 ? -14.575 -12.577 11.054 1.00 86.00 86 TYR A CA 1
ATOM 634 C C . TYR A 1 86 ? -13.167 -12.971 11.488 1.00 86.00 86 TYR A C 1
ATOM 636 O O . TYR A 1 86 ? -12.844 -14.153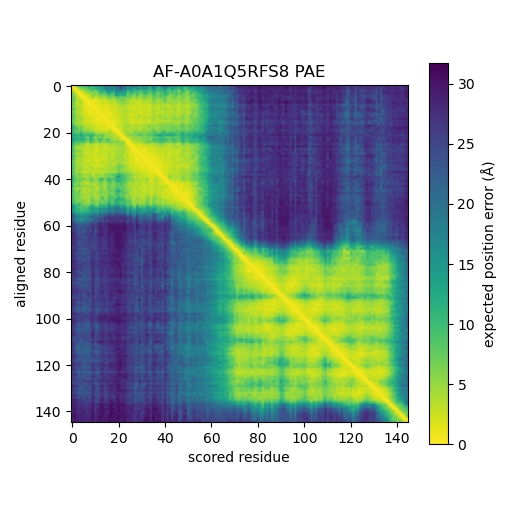 11.594 1.00 86.00 86 TYR A O 1
ATOM 644 N N . TYR A 1 87 ? -12.337 -11.971 11.754 1.00 84.94 87 TYR A N 1
ATOM 645 C CA . TYR A 1 87 ? -10.983 -12.128 12.257 1.00 84.94 87 TYR A CA 1
ATOM 646 C C . TYR A 1 87 ? -10.975 -11.791 13.738 1.00 84.94 87 TYR A C 1
ATOM 648 O O . TYR A 1 87 ? -11.223 -10.656 14.137 1.00 84.94 87 TYR A O 1
ATOM 656 N N . GLN A 1 88 ? -10.691 -12.778 14.575 1.00 82.06 88 GLN A N 1
ATOM 657 C CA . GLN A 1 88 ? -10.507 -12.537 15.996 1.00 82.06 88 GLN A CA 1
ATOM 658 C C . GLN A 1 88 ? -9.074 -12.056 16.235 1.00 82.06 88 GLN A C 1
ATOM 660 O O . GLN A 1 88 ? -8.132 -12.821 16.044 1.00 82.06 88 GLN A O 1
ATOM 665 N N . LEU A 1 89 ? -8.906 -10.792 16.632 1.00 78.50 89 LEU A N 1
ATOM 666 C CA . LEU A 1 89 ? -7.600 -10.275 17.052 1.00 78.50 89 LEU A CA 1
ATOM 667 C C . LEU A 1 89 ? -7.326 -10.624 18.517 1.00 78.50 89 LEU A C 1
ATOM 669 O O . LEU A 1 89 ? -6.212 -11.015 18.852 1.00 78.50 89 LEU A O 1
ATOM 673 N N . SER A 1 90 ? -8.355 -10.515 19.365 1.00 79.25 90 SER A N 1
ATOM 674 C CA . SER A 1 90 ? -8.291 -10.792 20.807 1.00 79.25 90 SER A CA 1
ATOM 675 C C . SER A 1 90 ? -9.648 -11.288 21.329 1.00 79.25 90 SER A C 1
ATOM 677 O O . SER A 1 90 ? -10.656 -11.189 20.632 1.00 79.25 90 SER A O 1
ATOM 679 N N . GLU A 1 91 ? -9.725 -11.753 22.582 1.00 82.56 91 GLU A N 1
ATOM 680 C CA . GLU A 1 91 ? -10.993 -12.166 23.233 1.00 82.56 91 GLU A CA 1
ATOM 681 C C . GLU A 1 91 ? -12.081 -11.077 23.236 1.00 82.56 91 GLU A C 1
ATOM 683 O O . GLU A 1 91 ? -13.268 -11.379 23.243 1.00 82.56 91 GLU A O 1
ATOM 688 N N . GLN A 1 92 ? -11.672 -9.810 23.188 1.00 82.31 92 GLN A N 1
ATOM 689 C CA . GLN A 1 92 ? -12.545 -8.633 23.229 1.00 82.31 92 GLN A CA 1
ATOM 690 C C . GLN A 1 92 ? -12.523 -7.805 21.931 1.00 82.31 92 GLN A C 1
ATOM 692 O O . GLN A 1 92 ? -13.145 -6.748 21.863 1.00 82.31 92 GLN A O 1
ATOM 697 N N . ALA A 1 93 ? -11.813 -8.268 20.894 1.00 82.62 93 ALA A N 1
ATOM 698 C CA . ALA A 1 93 ? -11.650 -7.548 19.634 1.00 82.62 93 ALA A CA 1
ATOM 699 C C . ALA A 1 93 ? -11.817 -8.493 18.437 1.00 82.62 93 ALA A C 1
ATOM 701 O O . ALA A 1 93 ? -10.903 -9.229 18.061 1.00 82.62 93 ALA A O 1
ATOM 702 N N . VAL A 1 94 ? -12.997 -8.441 17.823 1.00 87.56 94 VAL A N 1
ATOM 703 C CA . VAL A 1 94 ? -13.326 -9.105 16.558 1.00 87.56 94 VAL A CA 1
ATOM 704 C C . VAL A 1 94 ? -13.391 -8.058 15.452 1.00 87.56 94 VAL A C 1
ATOM 706 O O . VAL A 1 94 ? -14.076 -7.040 15.577 1.00 87.56 94 VAL A O 1
ATOM 709 N N . LEU A 1 95 ? -12.671 -8.312 14.370 1.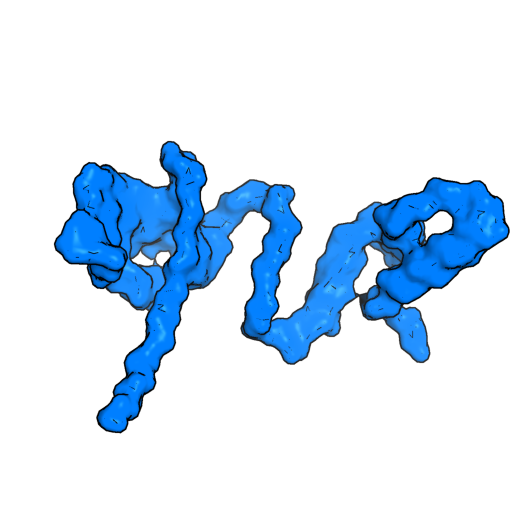00 85.50 95 LEU A N 1
ATOM 710 C CA . LEU A 1 95 ? -12.660 -7.528 13.148 1.00 85.50 95 LEU A CA 1
ATOM 711 C C . LEU A 1 95 ? -13.514 -8.245 12.109 1.00 85.50 95 LEU A C 1
ATOM 713 O O . LEU A 1 95 ? -13.177 -9.322 11.629 1.00 85.50 95 LEU A O 1
ATOM 717 N N . SER A 1 96 ? -14.652 -7.649 11.795 1.00 89.06 96 SER A N 1
ATOM 718 C CA . SER A 1 96 ? -15.576 -8.143 10.782 1.00 89.06 96 SER A CA 1
ATOM 719 C C . SER A 1 96 ? -15.209 -7.508 9.452 1.00 89.06 96 SER A C 1
ATOM 721 O O . SER A 1 96 ? -15.219 -6.285 9.335 1.00 89.06 96 SER A O 1
ATOM 723 N N . VAL A 1 97 ? -14.868 -8.325 8.466 1.00 88.88 97 VAL A N 1
ATOM 724 C CA . VAL A 1 97 ? -14.556 -7.893 7.105 1.00 88.88 97 VAL A CA 1
ATOM 725 C C . VAL A 1 97 ? -15.699 -8.334 6.208 1.00 88.88 97 VAL A C 1
ATOM 727 O O . VAL A 1 97 ? -15.958 -9.524 6.043 1.00 88.88 97 VAL A O 1
ATOM 730 N N . THR A 1 98 ? -16.375 -7.366 5.609 1.00 87.38 98 THR A N 1
ATOM 731 C CA . THR A 1 98 ? -17.513 -7.585 4.721 1.00 87.38 98 THR A CA 1
ATOM 732 C C . THR A 1 98 ? -17.190 -6.979 3.370 1.00 87.38 98 THR A C 1
ATOM 734 O O . THR A 1 98 ? -16.804 -5.818 3.281 1.00 87.38 98 THR A O 1
ATOM 737 N N . ARG A 1 99 ? -17.354 -7.736 2.289 1.00 86.88 99 ARG A N 1
ATOM 738 C CA . ARG A 1 99 ? -17.166 -7.190 0.943 1.00 86.88 99 ARG A CA 1
ATOM 739 C C . ARG A 1 99 ? -18.374 -6.342 0.546 1.00 86.88 99 ARG A C 1
ATOM 741 O O . ARG A 1 99 ? -19.495 -6.844 0.533 1.00 86.88 99 ARG A O 1
ATOM 748 N N . ASP A 1 100 ? -18.123 -5.106 0.131 1.00 83.19 100 ASP A N 1
ATOM 749 C CA . ASP A 1 100 ? -19.119 -4.194 -0.428 1.00 83.19 100 ASP A CA 1
ATOM 750 C C . ASP A 1 100 ? -18.721 -3.842 -1.868 1.00 83.19 100 ASP A C 1
ATOM 752 O O . ASP A 1 100 ? -17.840 -3.027 -2.119 1.00 83.19 100 ASP A O 1
ATOM 756 N N . GLY A 1 101 ? -19.292 -4.546 -2.848 1.00 80.38 101 GLY A N 1
ATOM 757 C CA . GLY A 1 101 ? -18.912 -4.364 -4.254 1.00 80.38 101 GLY A CA 1
ATOM 758 C C . GLY A 1 101 ? -17.416 -4.618 -4.494 1.00 80.38 101 GLY A C 1
ATOM 759 O O . GLY A 1 101 ? -16.977 -5.771 -4.429 1.00 80.38 101 GLY A O 1
ATOM 760 N N . GLN A 1 102 ? -16.672 -3.546 -4.790 1.00 74.62 102 GLN A N 1
ATOM 761 C CA . GLN A 1 102 ? -15.225 -3.533 -5.063 1.00 74.62 102 GLN A CA 1
ATOM 762 C C . GLN A 1 102 ? -14.363 -3.062 -3.874 1.00 74.62 102 GLN A C 1
ATOM 764 O O . GLN A 1 102 ? -13.141 -3.024 -3.991 1.00 74.62 102 GLN A O 1
ATOM 769 N N . GLN A 1 103 ? -14.973 -2.730 -2.737 1.00 79.75 103 GLN A N 1
ATOM 770 C CA . GLN A 1 103 ? -14.300 -2.299 -1.509 1.00 79.75 103 GLN A CA 1
ATOM 771 C C . GLN A 1 103 ? -14.576 -3.288 -0.364 1.00 79.75 103 GLN A C 1
ATOM 773 O O . GLN A 1 103 ? -15.460 -4.148 -0.455 1.00 79.75 103 GLN A O 1
ATOM 778 N N . LEU A 1 104 ? -13.802 -3.196 0.718 1.00 85.12 104 LEU A N 1
ATOM 779 C CA . LEU A 1 104 ? -14.032 -3.969 1.938 1.00 85.12 104 LEU A CA 1
ATOM 780 C C . LEU A 1 104 ? -14.533 -3.039 3.037 1.00 85.12 104 LEU A C 1
ATOM 782 O O . LEU A 1 104 ? -13.871 -2.078 3.396 1.00 85.12 104 LEU A O 1
ATOM 786 N N . SER A 1 105 ? -15.685 -3.346 3.613 1.00 87.12 105 SER A N 1
ATOM 787 C CA . SER A 1 105 ? -16.144 -2.740 4.856 1.00 87.12 105 SER A CA 1
ATOM 788 C C . SER A 1 105 ? -15.545 -3.494 6.026 1.00 87.12 105 SER A C 1
ATOM 790 O O . SER A 1 105 ? -15.767 -4.695 6.176 1.00 87.12 105 SER A O 1
ATOM 792 N N . ILE A 1 106 ? -14.798 -2.788 6.864 1.00 87.25 106 ILE A N 1
ATOM 793 C CA . ILE A 1 106 ? -14.139 -3.377 8.024 1.00 87.25 106 ILE A CA 1
ATOM 794 C C . ILE A 1 106 ? -14.704 -2.747 9.280 1.00 87.25 106 ILE A C 1
ATOM 796 O O . ILE A 1 106 ? -14.745 -1.528 9.422 1.00 87.25 106 ILE A O 1
ATOM 800 N N . GL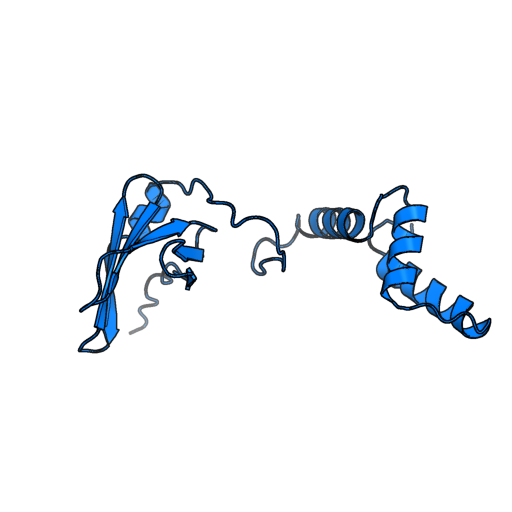N A 1 107 ? -15.142 -3.591 10.202 1.00 89.50 107 GLN A N 1
ATOM 801 C CA . GLN A 1 107 ? -15.717 -3.179 11.467 1.00 89.50 107 GLN A CA 1
ATOM 802 C C . GLN A 1 107 ? -14.990 -3.872 12.609 1.00 89.50 107 GLN A C 1
ATOM 804 O O . GLN A 1 107 ? -15.104 -5.084 12.787 1.00 89.50 107 GLN A O 1
ATOM 809 N N . LEU A 1 108 ? -14.272 -3.094 13.412 1.00 86.56 108 LEU A N 1
ATOM 810 C CA . LEU A 1 108 ? -13.721 -3.581 14.669 1.00 86.56 108 LEU A CA 1
ATOM 811 C C . LEU A 1 108 ? -14.778 -3.495 15.775 1.00 86.56 108 LEU A C 1
ATOM 813 O O . LEU A 1 108 ? -15.598 -2.577 15.804 1.00 86.56 108 LEU A O 1
ATOM 817 N N . THR A 1 109 ? -14.755 -4.449 16.702 1.00 86.31 109 THR A N 1
ATOM 818 C CA . THR A 1 109 ? -15.656 -4.469 17.864 1.00 86.31 109 THR A CA 1
ATOM 819 C C . THR A 1 109 ? -15.560 -3.152 18.642 1.00 86.31 109 THR A C 1
ATOM 821 O O . THR A 1 109 ? -14.471 -2.728 19.019 1.00 86.31 109 THR A O 1
ATOM 824 N N . GLY A 1 110 ? -16.701 -2.489 18.858 1.00 82.75 110 GLY A N 1
ATOM 825 C CA . GLY A 1 110 ? -16.768 -1.174 19.508 1.00 82.75 110 GLY A CA 1
ATOM 826 C C . GLY A 1 110 ? -16.494 0.027 18.590 1.00 82.75 110 GLY A C 1
ATOM 827 O O . GLY A 1 110 ? -16.614 1.163 19.042 1.00 82.75 110 GLY A O 1
ATOM 828 N N . GLN A 1 111 ? -16.175 -0.191 17.310 1.00 80.88 111 GLN A N 1
ATOM 829 C CA . GLN A 1 111 ? -15.970 0.859 16.310 1.00 80.88 111 GLN A CA 1
ATOM 830 C C . GLN A 1 111 ? -17.040 0.802 15.208 1.00 80.88 111 GLN A C 1
ATOM 832 O O . GLN A 1 111 ? -17.675 -0.229 14.966 1.00 80.88 111 GLN A O 1
ATOM 837 N N . ARG A 1 112 ? -17.250 1.937 14.532 1.00 85.38 112 ARG A N 1
ATOM 838 C CA . ARG A 1 112 ? -18.082 2.008 13.321 1.00 85.38 112 ARG A CA 1
ATOM 839 C C . ARG A 1 112 ? -17.431 1.207 12.194 1.00 85.38 112 ARG A C 1
ATOM 841 O O . ARG A 1 112 ? -16.207 1.140 12.112 1.00 85.38 112 ARG A O 1
ATOM 848 N N . ALA A 1 113 ? -18.253 0.630 11.322 1.00 85.19 113 ALA A N 1
ATOM 849 C CA . ALA A 1 113 ? -17.755 0.065 10.078 1.00 85.19 113 ALA A CA 1
ATOM 850 C C . ALA A 1 113 ? -17.155 1.190 9.228 1.00 85.19 113 ALA A C 1
ATOM 852 O O . ALA A 1 113 ? -17.785 2.232 9.039 1.00 85.19 113 ALA A O 1
ATOM 853 N N . VAL A 1 114 ? -15.941 0.976 8.739 1.00 86.69 114 VAL A N 1
ATOM 854 C CA . VAL A 1 114 ? -15.220 1.924 7.895 1.00 86.69 114 VAL A CA 1
ATOM 855 C C . VAL A 1 114 ? -14.919 1.280 6.540 1.00 86.69 114 VAL A C 1
ATOM 857 O O . VAL A 1 114 ? -14.527 0.108 6.488 1.00 86.69 114 VAL A O 1
ATOM 860 N N . PRO A 1 115 ? -15.110 2.014 5.431 1.00 87.00 115 PRO A N 1
ATOM 861 C CA . PRO A 1 115 ? -14.772 1.520 4.109 1.00 87.00 115 PRO A CA 1
ATOM 862 C C . PRO A 1 115 ? -13.255 1.559 3.916 1.00 87.00 115 PRO A C 1
ATOM 864 O O . PRO A 1 115 ? -12.607 2.606 4.013 1.00 87.00 115 PRO A O 1
ATOM 867 N N . PHE A 1 116 ? -12.707 0.389 3.627 1.00 86.81 116 PHE A N 1
ATOM 868 C CA . PHE A 1 116 ? -11.333 0.176 3.227 1.00 86.81 116 PHE A CA 1
ATOM 869 C C . PHE A 1 116 ? -11.270 -0.099 1.725 1.00 86.81 116 PHE A C 1
ATOM 871 O O . PHE A 1 116 ? -11.919 -0.996 1.181 1.00 86.81 116 PHE A O 1
ATOM 878 N N . PHE A 1 117 ? -10.435 0.678 1.057 1.00 83.62 117 PHE A N 1
ATOM 879 C CA . PHE A 1 117 ? -10.142 0.571 -0.358 1.00 83.62 117 PHE A CA 1
ATOM 880 C C . PHE A 1 117 ? -8.942 -0.350 -0.547 1.00 83.62 117 PHE A C 1
ATOM 882 O O . PHE A 1 117 ? -7.968 -0.274 0.203 1.00 83.62 117 PHE A O 1
ATOM 889 N N . ALA A 1 118 ? -9.014 -1.238 -1.533 1.00 77.12 118 ALA A N 1
ATOM 890 C CA . ALA A 1 118 ? -7.900 -2.114 -1.852 1.00 77.12 118 ALA A CA 1
ATOM 891 C C . ALA A 1 118 ? -6.814 -1.309 -2.574 1.00 77.12 118 ALA A C 1
ATOM 893 O O . ALA A 1 118 ? -7.031 -0.829 -3.684 1.00 77.12 118 ALA A O 1
ATOM 894 N N . GLU A 1 119 ? -5.647 -1.172 -1.954 1.00 73.31 119 GLU A N 1
ATOM 895 C CA . GLU A 1 119 ? -4.442 -0.681 -2.635 1.00 73.31 119 GLU A CA 1
ATOM 896 C C . GLU A 1 119 ? -3.682 -1.835 -3.284 1.00 73.31 119 GLU A C 1
ATOM 898 O O . GLU A 1 119 ? -2.896 -1.641 -4.200 1.00 73.31 119 GLU A O 1
ATOM 903 N N . SER A 1 120 ? -3.911 -3.067 -2.832 1.00 69.62 120 SER A N 1
ATOM 904 C CA . SER A 1 120 ? -3.365 -4.271 -3.443 1.00 69.62 120 SER A CA 1
ATOM 905 C C . SER A 1 120 ? -4.182 -5.496 -3.063 1.00 69.62 120 SER A C 1
ATOM 907 O O . SER A 1 120 ? -5.136 -5.435 -2.293 1.00 69.62 120 SER A O 1
ATOM 909 N N . ARG A 1 121 ? -3.800 -6.660 -3.597 1.00 68.88 121 ARG A N 1
ATOM 910 C CA . ARG A 1 121 ? -4.446 -7.938 -3.254 1.00 68.88 121 ARG A CA 1
ATOM 911 C C . ARG A 1 121 ? -4.379 -8.263 -1.761 1.00 68.88 121 ARG A C 1
ATOM 913 O O . ARG A 1 121 ? -5.160 -9.098 -1.327 1.00 68.88 121 ARG A O 1
ATOM 920 N N . THR A 1 122 ? -3.447 -7.669 -1.021 1.00 73.88 122 THR A N 1
ATOM 921 C CA . THR A 1 122 ? -3.201 -7.913 0.408 1.00 73.88 122 THR A CA 1
ATOM 922 C C . THR A 1 122 ? -3.150 -6.635 1.243 1.00 73.88 122 THR A C 1
ATOM 924 O O . THR A 1 122 ? -3.001 -6.719 2.456 1.00 73.88 122 THR A O 1
ATOM 927 N N . GLU A 1 123 ? -3.252 -5.456 0.628 1.00 80.19 123 GLU A N 1
ATOM 928 C CA . GLU A 1 123 ? -3.139 -4.170 1.325 1.00 80.19 123 GLU A CA 1
ATOM 929 C C . GLU A 1 123 ? -4.395 -3.345 1.111 1.00 80.19 123 GLU A C 1
ATOM 931 O O . GLU A 1 123 ? -4.896 -3.208 -0.009 1.00 80.19 123 GLU A O 1
ATOM 936 N N . PHE A 1 124 ? -4.901 -2.806 2.212 1.00 84.88 124 PHE A N 1
ATOM 937 C CA . PHE A 1 124 ? -6.160 -2.093 2.260 1.00 84.88 124 PHE A CA 1
ATOM 938 C C . PHE A 1 124 ? -5.990 -0.830 3.094 1.00 84.88 124 PHE A C 1
ATOM 940 O O . PHE A 1 124 ? -5.343 -0.857 4.138 1.00 84.88 124 PHE A O 1
ATOM 947 N N . PHE A 1 125 ? -6.601 0.272 2.673 1.00 84.69 125 PHE A N 1
ATOM 948 C CA . PHE A 1 125 ? -6.504 1.551 3.374 1.00 84.69 125 PHE A CA 1
ATOM 949 C C . PHE A 1 125 ? -7.862 2.236 3.524 1.00 84.69 125 PHE A C 1
ATOM 951 O O . PHE A 1 125 ? -8.710 2.177 2.637 1.00 84.69 125 PHE A O 1
ATOM 958 N N . ALA A 1 126 ? -8.062 2.933 4.637 1.00 82.81 126 ALA A N 1
ATOM 959 C CA . ALA A 1 126 ? -9.236 3.745 4.911 1.00 82.81 126 ALA A CA 1
ATOM 960 C C . ALA A 1 126 ? -8.908 5.227 4.707 1.00 82.81 126 ALA A C 1
ATOM 962 O O . ALA A 1 126 ? -8.018 5.776 5.355 1.00 82.81 126 ALA A O 1
ATOM 963 N N . LYS A 1 127 ? -9.670 5.897 3.836 1.00 75.94 127 LYS A N 1
ATOM 964 C CA . LYS A 1 127 ? -9.550 7.350 3.602 1.00 75.94 127 LYS A CA 1
ATOM 965 C C . LYS A 1 127 ? -10.142 8.177 4.747 1.00 75.94 127 LYS A C 1
ATOM 967 O O . LYS A 1 127 ? -9.724 9.305 4.961 1.00 75.94 127 LYS A O 1
ATOM 972 N N . GLU A 1 128 ? -11.112 7.619 5.470 1.00 78.19 128 GLU A N 1
ATOM 973 C CA . GLU A 1 128 ? -11.854 8.332 6.518 1.00 78.19 128 GLU A CA 1
ATOM 974 C C . GLU A 1 128 ? -11.024 8.569 7.788 1.00 78.19 128 GLU A C 1
ATOM 976 O O . GLU A 1 128 ? -11.177 9.596 8.441 1.00 78.19 128 GLU A O 1
ATOM 981 N N . VAL A 1 129 ? -10.140 7.625 8.122 1.00 76.06 129 VAL A N 1
ATOM 982 C CA . VAL A 1 129 ? -9.353 7.623 9.370 1.00 76.06 129 VAL A CA 1
ATOM 983 C C . VAL A 1 129 ? -7.840 7.576 9.133 1.00 76.06 129 VAL A C 1
ATOM 985 O O . VAL A 1 129 ? -7.089 7.407 10.085 1.00 76.06 129 VAL A O 1
ATOM 988 N N . ASP A 1 130 ? -7.403 7.697 7.875 1.00 73.94 130 ASP A N 1
ATOM 989 C CA . ASP A 1 130 ? -6.005 7.546 7.446 1.00 73.94 130 ASP A CA 1
ATOM 990 C C . ASP A 1 130 ? -5.314 6.298 8.034 1.00 73.94 130 ASP A C 1
ATOM 992 O O . ASP A 1 130 ? -4.216 6.351 8.576 1.00 73.94 130 ASP A O 1
ATOM 996 N N . ALA A 1 131 ? -5.990 5.149 7.954 1.00 76.38 131 ALA A N 1
ATOM 997 C CA . ALA A 1 131 ? -5.486 3.878 8.474 1.00 76.38 131 ALA A CA 1
ATOM 998 C C . ALA A 1 131 ? -5.171 2.906 7.334 1.00 76.38 131 ALA A C 1
ATOM 1000 O O . ALA A 1 131 ? -5.888 2.865 6.337 1.00 76.38 131 ALA A O 1
ATOM 1001 N N . GLN A 1 132 ? -4.144 2.074 7.501 1.00 76.94 132 GLN A N 1
ATOM 1002 C CA . GLN A 1 132 ? -3.780 1.016 6.556 1.00 76.94 132 GLN A CA 1
ATOM 1003 C C . GLN A 1 132 ? -3.704 -0.327 7.277 1.00 76.94 132 GLN A C 1
ATOM 1005 O O . GLN A 1 132 ? -3.212 -0.409 8.403 1.00 76.94 132 GLN A O 1
ATOM 1010 N N . ILE A 1 133 ? -4.198 -1.378 6.625 1.00 79.12 133 ILE A N 1
ATOM 1011 C CA . ILE A 1 133 ? -4.133 -2.750 7.114 1.00 79.12 133 ILE A CA 1
ATOM 1012 C C . ILE A 1 133 ? -3.596 -3.688 6.028 1.00 79.12 133 ILE A C 1
ATOM 1014 O O . ILE A 1 133 ? -3.916 -3.560 4.845 1.00 79.12 133 ILE A O 1
ATOM 1018 N N . GLY A 1 134 ? -2.805 -4.671 6.451 1.00 78.31 134 GLY A N 1
ATOM 1019 C CA . GLY A 1 134 ? -2.391 -5.790 5.611 1.00 78.31 134 GLY A CA 1
ATOM 1020 C C . GLY A 1 134 ? -3.249 -7.014 5.909 1.00 78.31 134 GLY A C 1
ATOM 1021 O O . GLY A 1 134 ? -3.128 -7.595 6.986 1.00 78.31 134 GLY A O 1
ATOM 1022 N N . LEU A 1 135 ? -4.094 -7.429 4.966 1.00 75.69 135 LEU A N 1
ATOM 1023 C CA . LEU A 1 135 ? -4.790 -8.713 5.032 1.00 75.69 135 LEU A CA 1
ATOM 1024 C C . LEU A 1 135 ? -3.991 -9.729 4.224 1.00 75.69 135 LEU A C 1
ATOM 1026 O O . LEU A 1 135 ? -3.908 -9.664 2.998 1.00 75.69 135 LEU A O 1
ATOM 1030 N N . SER A 1 136 ? -3.396 -10.690 4.915 1.00 64.69 136 SER A N 1
ATOM 1031 C CA . SER A 1 136 ? -2.753 -11.828 4.267 1.00 64.69 136 SER A CA 1
ATOM 1032 C C . SER A 1 136 ? -3.778 -12.955 4.130 1.00 64.69 136 SER A C 1
ATOM 1034 O O . SER A 1 136 ? -4.448 -13.287 5.111 1.00 64.69 136 SER A O 1
ATOM 1036 N N . PRO A 1 137 ? -3.927 -13.576 2.945 1.00 64.12 137 PRO A N 1
ATOM 1037 C CA . PRO A 1 137 ? -4.727 -14.781 2.826 1.00 64.12 137 PRO A CA 1
ATOM 1038 C C . PRO A 1 137 ? -3.997 -15.831 3.651 1.00 64.12 137 PRO A C 1
ATOM 1040 O O . PRO A 1 137 ? -2.864 -16.194 3.324 1.00 64.12 137 PRO A O 1
ATOM 1043 N N . ALA A 1 138 ? -4.599 -16.247 4.765 1.00 45.50 138 ALA A N 1
ATOM 1044 C CA . ALA A 1 138 ? -3.996 -17.242 5.632 1.00 45.50 138 ALA A CA 1
ATOM 1045 C C . ALA A 1 138 ? -3.583 -18.443 4.764 1.00 45.50 138 ALA A C 1
ATOM 1047 O O . ALA A 1 138 ? -4.428 -18.969 4.026 1.00 45.50 138 ALA A O 1
ATOM 1048 N N . PRO A 1 139 ? -2.305 -18.871 4.791 1.00 37.91 139 PRO A N 1
ATOM 1049 C CA . PRO A 1 139 ? -1.936 -20.113 4.148 1.00 37.91 139 PRO A CA 1
ATOM 1050 C C . PRO A 1 139 ? -2.771 -21.195 4.820 1.00 37.91 139 PRO A C 1
ATOM 1052 O O . PRO A 1 139 ? -2.686 -21.408 6.030 1.00 37.91 139 PRO A O 1
ATOM 1055 N N . MET A 1 140 ? -3.633 -21.809 4.015 1.00 37.34 140 MET A N 1
ATOM 1056 C CA . MET A 1 140 ? -4.451 -22.957 4.362 1.00 37.34 140 MET A CA 1
ATOM 1057 C C . MET A 1 140 ? -3.662 -23.870 5.301 1.00 37.34 140 MET A C 1
ATOM 1059 O O . MET A 1 140 ? -2.544 -24.278 4.977 1.00 37.34 140 MET A O 1
ATOM 1063 N N . ALA A 1 141 ? -4.234 -24.095 6.484 1.00 35.66 141 ALA A N 1
ATOM 1064 C CA . ALA A 1 141 ? -3.653 -24.836 7.587 1.00 35.66 141 ALA A CA 1
ATOM 1065 C C . ALA A 1 141 ? -2.739 -25.973 7.106 1.00 35.66 141 ALA A C 1
ATOM 1067 O O . ALA A 1 141 ? -3.200 -26.961 6.530 1.00 35.66 141 ALA A O 1
ATOM 1068 N N . ARG A 1 142 ? -1.437 -25.883 7.404 1.00 39.00 142 ARG A N 1
ATOM 1069 C CA . ARG A 1 142 ? -0.640 -27.102 7.535 1.00 39.00 142 ARG A CA 1
ATOM 1070 C C . ARG A 1 142 ? -1.099 -27.786 8.814 1.00 39.00 142 ARG A C 1
ATOM 1072 O O . ARG A 1 142 ? -0.504 -27.623 9.872 1.00 39.00 142 ARG A O 1
ATOM 1079 N N . SER A 1 143 ? -2.159 -28.579 8.691 1.00 44.38 143 SER A N 1
ATOM 1080 C CA . SER A 1 143 ? -2.342 -29.738 9.547 1.00 44.38 143 SER A CA 1
ATOM 1081 C C . SER A 1 143 ? -1.089 -30.598 9.417 1.00 44.38 143 SER A C 1
ATOM 1083 O O . SER A 1 143 ? -0.861 -31.243 8.394 1.00 44.38 143 SER A O 1
ATOM 1085 N N . ARG A 1 144 ? -0.271 -30.633 10.461 1.00 41.28 144 ARG A N 1
ATOM 1086 C CA . ARG A 1 144 ? 0.443 -31.855 10.801 1.00 41.28 144 ARG A CA 1
ATOM 1087 C C . ARG A 1 144 ? 0.067 -32.203 12.232 1.00 41.28 144 ARG A C 1
ATOM 1089 O O . ARG A 1 144 ? 0.176 -31.365 13.118 1.00 41.28 144 ARG A O 1
ATOM 1096 N N . ARG A 1 145 ? -0.511 -33.400 12.328 1.00 52.06 145 ARG A N 1
ATOM 1097 C CA . ARG A 1 145 ? -0.855 -34.124 13.548 1.00 52.06 145 ARG A CA 1
ATOM 1098 C C . ARG A 1 145 ? 0.327 -34.217 14.501 1.00 52.06 145 ARG A C 1
ATOM 1100 O O . ARG A 1 145 ? 1.470 -34.221 13.989 1.00 52.06 145 ARG A O 1
#

Solvent-accessible surface area (backbone atoms only — not comparable to full-atom values): 8812 Å² total; per-residue (Å²): 135,92,54,80,81,46,49,66,59,54,20,49,54,52,43,56,60,37,47,77,68,73,46,94,68,53,74,66,58,29,38,37,53,47,16,48,74,73,73,30,94,37,40,68,62,45,51,52,52,39,47,57,73,52,46,83,78,57,92,78,91,81,84,81,92,69,100,64,76,92,55,72,41,86,55,58,54,79,59,47,53,73,62,40,44,78,45,74,80,48,101,81,32,43,36,38,30,42,64,51,82,66,32,37,35,38,25,42,60,98,51,72,70,42,65,24,39,27,61,46,100,40,34,33,34,25,82,89,75,76,43,76,49,76,54,72,83,73,77,75,78,83,82,73,134

pLDDT: mean 72.67, std 14.45, range [35.66, 89.5]

Foldseek 3Di:
DDDLLCLLVQLVVVCVVVVVVVDDDDSQNSLQVSCVVVVHRHSVVSVVVSCVVVVVPDDDDDDDDDPDPLDQDQDDVVLLVLVQAWDDPDPQWIWGWHDDRRWIFIDIRVGDTFTWGDSDSFKTAGPVPRDIDGHDNPDDDPDDD

Sequence (145 aa):
MRDFRDAKAMAQTLREALGAKSIPLTQSDSLELIARLFGQRDWNTLAARIQSAGAASDVAAAAPPSDAVRQEIAVATAVLDRYAGYYQLSEQAVLSVTRDGQQLSIQLTGQRAVPFFAESRTEFFAKEVDAQIGLSPAPMARSRR

Mean predicted aligned error: 16.62 Å

Radius of gyration: 22.57 Å; Cα contacts (8 Å, |Δi|>4): 170; chains: 1; bounding box: 58×52×47 Å